Protein AF-A0AAN4RKM3-F1 (afdb_monomer_lite)

Foldseek 3Di:
DKWWADDCATQFPVRDTDNDLPPNGTDDDPDPVVRVVVCVVVVTDMDDNVVSVVD

Organism: NCBI:txid290335

Sequence (55 aa):
MYVVKVFHGYIAKDGRRTRDKTPTNLLLFPTKKESENFADR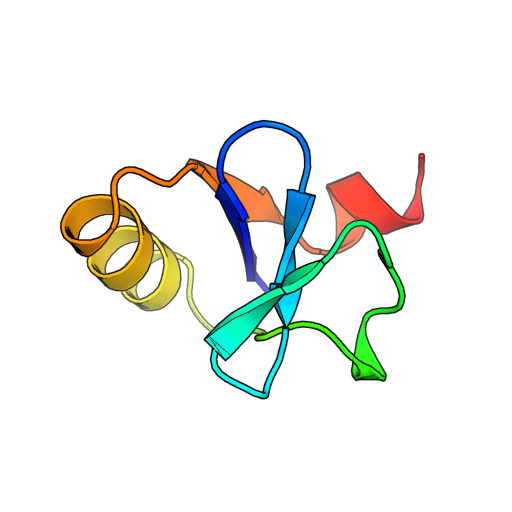IGGRVKKLEEITKA

Secondary structure (DSSP, 8-state):
-EEEEETTEEEBTTS-EE----TTTB--BSSHHHHHHH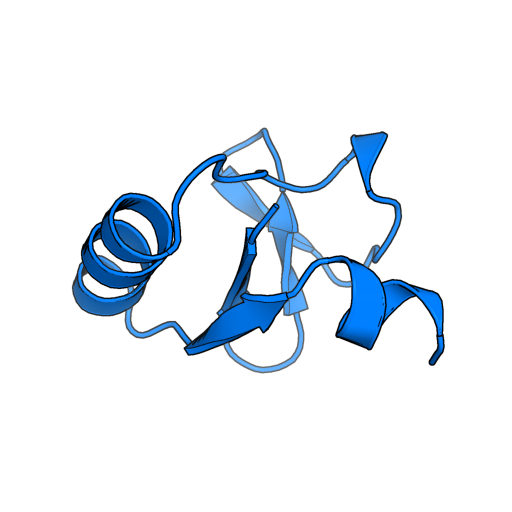HHHHT-EEEEHHHHH--

Radius of gyration: 9.73 Å; chains: 1; bounding box: 23×19×21 Å

pLDDT: mean 93.75, std 6.97, range [54.81, 98.0]

Structure (mmCIF, N/CA/C/O backbone):
data_AF-A0AAN4RKM3-F1
#
_entry.id   AF-A0AAN4RKM3-F1
#
loop_
_atom_site.group_PDB
_atom_site.id
_atom_site.type_symbol
_atom_site.label_atom_id
_atom_site.label_alt_id
_atom_site.label_comp_id
_atom_site.label_asym_id
_atom_site.label_entity_id
_atom_site.label_seq_id
_atom_site.pdbx_PDB_ins_code
_atom_site.Cartn_x
_atom_site.Cartn_y
_atom_site.Cartn_z
_atom_site.occupancy
_atom_site.B_iso_or_equiv
_atom_site.auth_seq_id
_atom_site.auth_comp_id
_atom_site.auth_asym_id
_atom_site.auth_atom_id
_atom_site.pdbx_PDB_model_num
ATOM 1 N N . MET A 1 1 ? -4.166 2.745 5.776 1.00 93.62 1 MET A N 1
ATOM 2 C CA . MET A 1 1 ? -4.208 2.878 4.301 1.00 93.62 1 MET A CA 1
ATOM 3 C C . MET A 1 1 ? -3.692 1.604 3.662 1.00 93.62 1 MET A C 1
ATOM 5 O O . MET A 1 1 ? -2.853 0.924 4.253 1.00 93.62 1 MET A O 1
ATOM 9 N N . TYR A 1 2 ? -4.197 1.287 2.479 1.00 96.94 2 TYR A N 1
ATOM 10 C CA . TYR A 1 2 ? -3.891 0.067 1.746 1.00 96.94 2 TYR A CA 1
ATOM 11 C C . TYR A 1 2 ? -3.280 0.400 0.390 1.00 96.94 2 TYR A C 1
ATOM 13 O O . TYR A 1 2 ? -3.533 1.461 -0.171 1.00 96.94 2 TYR A O 1
ATOM 21 N N . VAL A 1 3 ? -2.472 -0.515 -0.124 1.00 96.94 3 VAL A N 1
ATOM 22 C CA . VAL A 1 3 ? -1.863 -0.456 -1.452 1.00 96.94 3 VAL A CA 1
ATOM 23 C C . VAL A 1 3 ? -2.079 -1.784 -2.151 1.00 96.94 3 VAL A C 1
ATOM 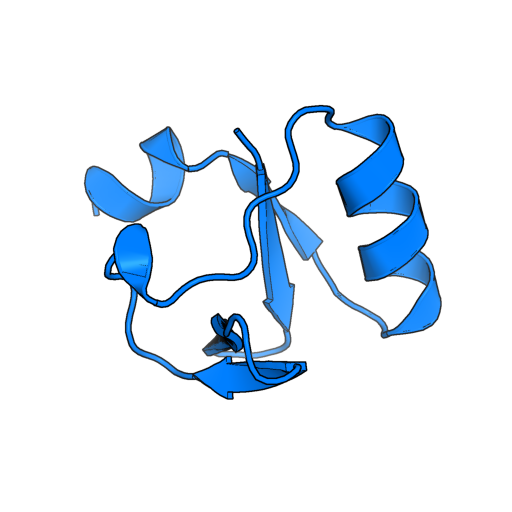25 O O . VAL A 1 3 ? -2.265 -2.818 -1.504 1.00 96.94 3 VAL A O 1
ATOM 28 N N . VAL A 1 4 ? -2.024 -1.771 -3.477 1.00 97.56 4 VAL A N 1
ATOM 29 C CA . VAL A 1 4 ? -2.149 -2.988 -4.277 1.00 97.56 4 VAL A CA 1
ATOM 30 C C . VAL A 1 4 ? -0.797 -3.352 -4.874 1.00 97.56 4 VAL A C 1
ATOM 32 O O . VAL A 1 4 ? -0.154 -2.551 -5.553 1.00 97.56 4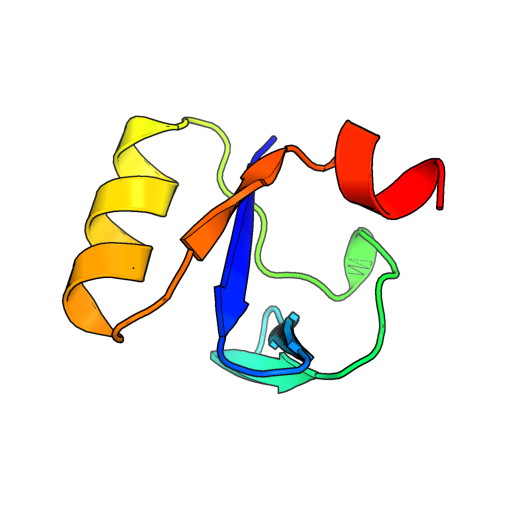 VAL A O 1
ATOM 35 N N . LYS A 1 5 ? -0.359 -4.577 -4.583 1.00 96.44 5 LYS A N 1
ATOM 36 C CA . LYS A 1 5 ? 0.842 -5.209 -5.122 1.00 96.44 5 LYS A CA 1
ATOM 37 C C . LYS A 1 5 ? 0.472 -6.041 -6.345 1.00 96.44 5 LYS A C 1
ATOM 39 O O . LYS A 1 5 ? -0.410 -6.888 -6.264 1.00 96.44 5 LYS A O 1
ATOM 44 N N . VAL A 1 6 ? 1.188 -5.857 -7.448 1.00 96.12 6 VAL A N 1
ATOM 45 C CA . VAL A 1 6 ? 1.023 -6.632 -8.684 1.00 96.12 6 VAL A CA 1
ATOM 46 C C . VAL A 1 6 ? 2.392 -7.158 -9.115 1.00 96.12 6 VAL A C 1
ATOM 48 O O . VAL A 1 6 ? 3.338 -6.389 -9.313 1.00 96.12 6 VAL A O 1
ATOM 51 N N . PHE A 1 7 ? 2.527 -8.483 -9.234 1.00 92.44 7 PHE A N 1
ATOM 52 C CA . PHE A 1 7 ? 3.815 -9.168 -9.415 1.00 92.44 7 PHE A CA 1
ATOM 53 C C . PHE A 1 7 ? 4.876 -8.698 -8.390 1.00 92.44 7 PHE A C 1
ATOM 55 O O . PHE A 1 7 ? 4.718 -8.852 -7.178 1.00 92.44 7 PHE A O 1
ATOM 62 N N . HIS A 1 8 ? 5.958 -8.097 -8.890 1.00 92.06 8 HIS A N 1
ATOM 63 C CA . HIS A 1 8 ? 7.115 -7.612 -8.136 1.00 92.06 8 HIS A CA 1
ATOM 64 C C . HIS A 1 8 ? 7.073 -6.096 -7.868 1.00 92.06 8 HIS A C 1
ATOM 66 O O . HIS A 1 8 ? 8.113 -5.499 -7.609 1.00 92.06 8 HIS A O 1
ATOM 72 N N . GLY A 1 9 ? 5.906 -5.458 -7.986 1.00 95.31 9 GLY A N 1
ATOM 73 C CA . GLY A 1 9 ? 5.746 -4.017 -7.787 1.00 95.31 9 GLY A CA 1
ATOM 74 C C . GLY A 1 9 ? 4.401 -3.648 -7.172 1.00 95.31 9 GLY A C 1
ATOM 75 O O . GLY A 1 9 ? 3.588 -4.516 -6.865 1.00 95.31 9 GLY A O 1
ATOM 76 N N . TYR A 1 10 ? 4.177 -2.354 -7.010 1.00 96.50 10 TYR A N 1
ATOM 77 C CA . TYR A 1 10 ? 2.950 -1.744 -6.508 1.00 96.50 10 TYR A CA 1
ATOM 78 C C . TYR A 1 10 ? 2.340 -0.838 -7.573 1.00 96.50 10 TYR A C 1
ATOM 80 O O . TYR A 1 10 ? 2.978 -0.543 -8.583 1.00 96.50 10 TYR A O 1
ATOM 88 N N . ILE A 1 11 ? 1.101 -0.413 -7.362 1.00 97.44 11 ILE A N 1
ATOM 89 C CA . ILE A 1 11 ? 0.431 0.536 -8.251 1.00 97.44 11 ILE A CA 1
ATOM 90 C C . ILE A 1 11 ? 0.732 1.963 -7.798 1.00 97.44 11 ILE A C 1
ATOM 92 O O . ILE A 1 11 ? 0.496 2.316 -6.642 1.00 97.44 11 ILE A O 1
ATOM 96 N N . ALA A 1 12 ? 1.276 2.766 -8.708 1.00 96.69 12 ALA A N 1
ATOM 97 C CA . ALA A 1 12 ? 1.499 4.191 -8.526 1.00 96.69 12 ALA A CA 1
ATOM 98 C C . ALA A 1 12 ? 0.216 4.994 -8.786 1.00 96.69 12 ALA A C 1
ATOM 100 O O . ALA A 1 12 ? -0.755 4.487 -9.350 1.00 96.69 12 ALA A O 1
ATOM 101 N N . LYS A 1 13 ? 0.208 6.268 -8.380 1.00 95.94 13 LYS A N 1
ATOM 102 C CA . LYS A 1 13 ? -0.935 7.180 -8.584 1.00 95.94 13 LYS A CA 1
ATOM 103 C C . LYS A 1 13 ? -1.319 7.378 -10.051 1.00 95.94 13 LYS A C 1
ATOM 105 O O . LYS A 1 13 ? -2.473 7.667 -10.337 1.00 95.94 13 LYS A O 1
ATOM 110 N N . ASP A 1 14 ? -0.369 7.205 -10.963 1.00 94.75 14 ASP A N 1
ATOM 111 C CA . ASP A 1 14 ? -0.588 7.249 -12.412 1.00 94.75 14 ASP A CA 1
ATOM 112 C C . ASP A 1 14 ? -1.219 5.954 -12.969 1.00 94.75 14 ASP A C 1
ATOM 114 O O . ASP A 1 14 ? -1.397 5.815 -14.178 1.00 94.75 14 ASP A O 1
ATOM 118 N N . GLY A 1 15 ? -1.537 4.987 -12.100 1.00 93.94 15 GLY A N 1
ATOM 119 C CA . GLY A 1 15 ? -2.102 3.690 -12.461 1.00 93.94 15 GLY A CA 1
ATOM 120 C C . GLY A 1 15 ? -1.080 2.695 -13.014 1.00 93.94 15 GLY A C 1
ATOM 121 O O . GLY A 1 15 ? -1.454 1.574 -13.363 1.00 93.94 15 GLY A O 1
ATOM 122 N N . ARG A 1 16 ? 0.207 3.056 -13.090 1.00 95.00 16 ARG A N 1
ATOM 123 C CA . ARG A 1 16 ? 1.263 2.175 -13.597 1.00 95.00 16 ARG A CA 1
ATOM 124 C C . ARG A 1 16 ? 1.894 1.363 -12.477 1.00 95.00 16 ARG A C 1
ATOM 126 O O . ARG A 1 16 ? 1.868 1.717 -11.299 1.00 95.00 16 ARG A O 1
ATOM 133 N N . ARG A 1 17 ? 2.502 0.239 -12.854 1.00 96.00 17 ARG A N 1
ATOM 134 C CA . ARG A 1 17 ? 3.264 -0.595 -11.923 1.00 96.00 17 ARG A CA 1
ATOM 135 C C . ARG A 1 17 ? 4.634 0.030 -11.661 1.00 96.00 17 ARG A C 1
ATOM 137 O O . ARG A 1 17 ? 5.407 0.220 -12.594 1.00 96.00 17 ARG A O 1
ATOM 144 N N . THR A 1 18 ? 4.964 0.247 -10.394 1.00 95.56 18 THR A N 1
ATOM 145 C CA . THR A 1 18 ? 6.258 0.758 -9.931 1.00 95.56 18 THR A CA 1
ATOM 146 C C . THR A 1 18 ? 6.906 -0.186 -8.916 1.00 95.56 18 THR A C 1
ATOM 148 O O . THR A 1 18 ? 6.230 -0.991 -8.276 1.00 95.56 18 THR A O 1
ATOM 151 N N . ARG A 1 19 ? 8.231 -0.116 -8.763 1.00 94.19 19 ARG A N 1
ATOM 152 C CA . ARG A 1 19 ? 8.949 -0.730 -7.628 1.00 94.19 19 ARG A CA 1
ATOM 153 C C . ARG A 1 19 ? 9.196 0.259 -6.489 1.00 94.19 19 ARG A C 1
ATOM 155 O O . ARG A 1 19 ? 9.601 -0.168 -5.413 1.00 94.19 19 ARG A O 1
ATOM 162 N N . ASP A 1 20 ? 8.952 1.544 -6.732 1.00 92.44 20 ASP A N 1
ATOM 163 C CA . ASP A 1 20 ? 9.045 2.581 -5.717 1.00 92.44 20 ASP A CA 1
ATOM 164 C C . ASP A 1 20 ? 7.999 2.328 -4.625 1.00 92.44 20 ASP A C 1
ATOM 166 O O . ASP A 1 20 ? 6.808 2.209 -4.911 1.00 92.44 20 ASP A O 1
ATOM 170 N N . LYS A 1 21 ? 8.458 2.199 -3.379 1.00 91.44 21 LYS A N 1
ATOM 171 C CA . LYS A 1 21 ? 7.600 1.981 -2.209 1.00 91.44 21 LYS A CA 1
ATOM 172 C C . LYS A 1 21 ? 7.210 3.290 -1.514 1.00 91.44 21 LYS A C 1
ATOM 174 O O . LYS A 1 21 ? 6.522 3.237 -0.496 1.00 91.44 21 LYS A O 1
ATOM 179 N N . THR A 1 22 ? 7.657 4.444 -2.015 1.00 92.19 22 THR A N 1
ATOM 180 C CA . THR A 1 22 ? 7.411 5.744 -1.386 1.00 92.19 22 THR A CA 1
ATOM 181 C C . THR A 1 22 ? 5.901 6.000 -1.311 1.00 92.19 22 THR A C 1
ATOM 183 O O . THR A 1 22 ? 5.251 6.099 -2.355 1.00 92.19 22 THR A O 1
ATOM 186 N N . PRO A 1 23 ? 5.313 6.140 -0.105 1.00 90.81 23 PRO A N 1
ATOM 187 C CA . PRO A 1 23 ? 3.864 6.262 0.065 1.00 90.81 23 PRO A CA 1
ATOM 188 C C . PRO A 1 23 ? 3.223 7.382 -0.758 1.00 90.81 23 PRO A C 1
ATOM 190 O O . PRO A 1 23 ? 2.098 7.244 -1.229 1.00 90.81 23 PRO A O 1
ATOM 193 N N . THR A 1 24 ? 3.944 8.485 -0.968 1.00 92.38 24 THR A N 1
ATOM 194 C CA . THR A 1 24 ? 3.476 9.642 -1.740 1.00 92.38 24 THR A CA 1
ATOM 195 C C . THR A 1 24 ? 3.322 9.359 -3.234 1.00 92.38 24 THR A C 1
ATOM 197 O O . THR A 1 24 ? 2.537 10.052 -3.883 1.00 92.38 24 THR A O 1
ATOM 200 N N . ASN A 1 25 ? 4.004 8.342 -3.766 1.00 93.62 25 ASN A N 1
ATOM 201 C CA . ASN A 1 25 ? 3.967 7.955 -5.180 1.00 93.62 25 ASN A CA 1
ATOM 202 C C . ASN A 1 25 ? 3.009 6.784 -5.447 1.00 93.62 25 ASN A C 1
ATOM 204 O O . ASN A 1 25 ? 2.637 6.533 -6.595 1.00 93.62 25 ASN A O 1
ATOM 208 N N . LEU A 1 26 ? 2.567 6.091 -4.394 1.00 96.19 26 LEU A N 1
ATOM 209 C CA . LEU A 1 26 ? 1.665 4.948 -4.486 1.00 96.19 26 LEU A CA 1
ATOM 210 C C . LEU A 1 26 ? 0.195 5.361 -4.553 1.00 96.19 26 LEU A C 1
ATOM 212 O O . LEU A 1 26 ? -0.229 6.366 -3.977 1.00 96.19 26 LEU A O 1
ATOM 216 N N . LEU A 1 27 ? -0.598 4.537 -5.235 1.00 96.69 27 LEU A N 1
ATOM 217 C CA . LEU A 1 27 ? -2.049 4.606 -5.174 1.00 96.69 27 LEU A CA 1
ATOM 218 C C . LEU A 1 27 ? -2.503 4.054 -3.820 1.00 96.69 27 LEU A C 1
ATOM 220 O O . LEU A 1 27 ? -2.409 2.852 -3.553 1.00 96.69 27 LEU A O 1
ATOM 224 N N . LEU A 1 28 ? -2.953 4.960 -2.954 1.00 96.69 28 LEU A N 1
ATOM 225 C CA . LEU A 1 28 ? -3.384 4.643 -1.601 1.00 96.69 28 LEU A CA 1
ATOM 226 C C . LEU A 1 28 ? -4.904 4.521 -1.546 1.00 96.69 28 LEU A C 1
ATOM 228 O O . LEU A 1 28 ? -5.627 5.396 -2.014 1.00 96.69 28 LEU A O 1
ATOM 232 N N . PHE A 1 29 ? -5.371 3.471 -0.885 1.00 96.69 29 PHE A N 1
ATOM 233 C CA . PHE A 1 29 ? -6.779 3.243 -0.605 1.00 96.69 29 PHE A CA 1
ATOM 234 C C . PHE A 1 29 ? -7.057 3.496 0.885 1.00 96.69 29 PHE A C 1
ATOM 236 O O . PHE A 1 29 ? -6.318 2.992 1.747 1.00 96.69 29 PHE A O 1
ATOM 243 N N . PRO A 1 30 ? -8.099 4.268 1.229 1.00 95.38 30 PRO A N 1
ATOM 244 C CA . PRO A 1 30 ? -8.461 4.538 2.616 1.00 95.38 30 PRO A CA 1
ATOM 245 C C . PRO A 1 30 ? -8.987 3.277 3.312 1.00 95.38 30 PRO A C 1
ATOM 247 O O . PRO A 1 30 ? -8.585 2.986 4.441 1.00 95.38 30 PRO A O 1
ATOM 250 N N . THR A 1 31 ? -9.813 2.485 2.621 1.00 96.81 31 THR A N 1
ATOM 251 C CA . THR A 1 31 ? -10.432 1.269 3.161 1.00 96.81 31 THR A CA 1
ATOM 252 C C . THR A 1 31 ? -9.882 0.000 2.510 1.00 96.81 31 THR A C 1
ATOM 254 O O . THR A 1 31 ? -9.431 0.003 1.363 1.00 96.81 31 THR A O 1
ATOM 257 N N . LYS A 1 32 ? -9.931 -1.118 3.249 1.00 96.50 32 LYS A N 1
ATOM 258 C CA . LYS A 1 32 ? -9.515 -2.432 2.733 1.00 96.50 32 LYS A CA 1
ATOM 259 C C . LYS A 1 32 ? -10.397 -2.848 1.557 1.00 96.50 32 LYS A C 1
ATOM 261 O O . LYS A 1 32 ? -9.881 -3.245 0.520 1.00 96.50 32 LYS A O 1
ATOM 266 N N . LYS A 1 33 ? -11.710 -2.653 1.704 1.00 97.31 33 LYS A N 1
ATOM 267 C CA . LYS A 1 33 ? -12.727 -3.023 0.717 1.00 97.31 33 LYS A CA 1
ATOM 268 C C . LYS A 1 33 ? -12.483 -2.374 -0.647 1.00 97.31 33 LYS A C 1
ATOM 270 O O . LYS A 1 33 ? -12.564 -3.047 -1.666 1.00 97.31 33 LYS A O 1
ATOM 275 N N . GLU A 1 34 ? -12.140 -1.086 -0.681 1.00 97.12 34 GLU A N 1
ATOM 276 C CA . GLU A 1 34 ? -11.806 -0.407 -1.940 1.00 97.12 34 GLU A CA 1
ATOM 277 C C . GLU A 1 34 ? -10.548 -0.986 -2.593 1.00 97.12 34 GLU A C 1
ATOM 279 O O . GLU A 1 34 ? -10.537 -1.221 -3.801 1.00 97.12 34 GLU A O 1
ATOM 284 N N . SER A 1 35 ? -9.508 -1.268 -1.799 1.00 97.12 35 SER A N 1
ATOM 285 C CA . SER A 1 35 ? -8.289 -1.886 -2.327 1.00 97.12 35 SER A CA 1
ATOM 286 C C . SER A 1 35 ? -8.506 -3.317 -2.819 1.00 97.12 35 SER A C 1
ATOM 288 O O . SER A 1 35 ? -7.891 -3.697 -3.809 1.00 97.12 35 SER A O 1
ATOM 290 N N . GLU A 1 36 ? -9.376 -4.094 -2.166 1.00 98.00 36 GLU A N 1
ATOM 291 C CA . GLU A 1 36 ? -9.746 -5.457 -2.573 1.00 98.00 36 GLU A CA 1
ATOM 292 C C . GLU A 1 36 ? -10.488 -5.422 -3.908 1.00 98.00 36 GLU A C 1
ATOM 294 O O . GLU A 1 36 ? -10.022 -6.023 -4.871 1.00 98.00 36 GLU A O 1
ATOM 299 N N . ASN A 1 37 ? -11.533 -4.594 -4.019 1.00 97.88 37 ASN A N 1
ATOM 300 C CA . ASN A 1 37 ? -12.274 -4.406 -5.268 1.00 97.88 37 ASN A CA 1
ATOM 301 C C . ASN A 1 37 ? -11.359 -4.009 -6.437 1.00 97.88 37 ASN A C 1
ATOM 303 O O . ASN A 1 37 ? -11.556 -4.447 -7.570 1.00 97.88 37 ASN A O 1
ATOM 307 N N . PHE A 1 38 ? -10.370 -3.145 -6.189 1.00 96.94 38 PHE A N 1
ATOM 308 C CA . PHE A 1 38 ? -9.403 -2.762 -7.214 1.00 96.94 38 PHE A CA 1
ATOM 309 C C . PHE A 1 38 ? -8.430 -3.900 -7.542 1.00 96.94 38 PHE A C 1
ATOM 311 O O . PHE A 1 38 ? -8.184 -4.169 -8.716 1.00 96.94 38 PHE A O 1
ATOM 318 N N . ALA A 1 39 ? -7.896 -4.581 -6.525 1.00 97.25 39 ALA A N 1
ATOM 319 C CA . ALA A 1 39 ? -6.978 -5.701 -6.692 1.00 97.25 39 ALA A CA 1
ATOM 320 C C . ALA A 1 39 ? -7.612 -6.852 -7.484 1.00 97.25 39 ALA A C 1
ATOM 322 O O . ALA A 1 39 ? -6.971 -7.353 -8.407 1.00 97.25 39 ALA A O 1
ATOM 323 N N . ASP A 1 40 ? -8.863 -7.209 -7.195 1.00 97.31 40 ASP A N 1
ATOM 324 C CA . ASP A 1 40 ? -9.585 -8.297 -7.866 1.00 97.31 40 ASP A CA 1
ATOM 325 C C . ASP A 1 40 ? -9.756 -8.031 -9.367 1.00 97.31 40 ASP A C 1
ATOM 327 O O . ASP A 1 40 ? -9.634 -8.940 -10.187 1.00 97.31 40 ASP A O 1
ATOM 331 N N . ARG A 1 41 ? -9.948 -6.763 -9.755 1.00 96.38 41 ARG A N 1
ATOM 332 C CA . ARG A 1 41 ? -10.081 -6.360 -11.165 1.00 96.38 41 ARG A CA 1
ATOM 333 C C . ARG A 1 41 ? -8.784 -6.469 -11.962 1.00 96.38 41 ARG A C 1
ATOM 335 O O . ARG A 1 41 ? -8.847 -6.629 -13.177 1.00 96.38 41 ARG A O 1
ATOM 342 N N . ILE A 1 42 ? -7.628 -6.336 -11.311 1.00 94.94 42 ILE A N 1
ATOM 343 C CA . ILE A 1 42 ? -6.316 -6.289 -11.983 1.00 94.94 42 ILE A CA 1
ATOM 344 C C . ILE A 1 42 ? -5.415 -7.493 -11.667 1.00 94.94 42 ILE A C 1
ATOM 346 O O . ILE A 1 42 ? -4.273 -7.534 -12.123 1.00 94.94 42 ILE A O 1
ATOM 350 N N . GLY A 1 43 ? -5.892 -8.454 -10.868 1.00 94.94 43 GLY A N 1
ATOM 351 C CA . GLY A 1 43 ? -5.110 -9.613 -10.420 1.00 94.94 43 GLY A CA 1
ATOM 352 C C . GLY A 1 43 ? -4.025 -9.275 -9.386 1.00 94.94 43 GLY A C 1
ATOM 353 O O . GLY A 1 43 ? -2.936 -9.853 -9.399 1.00 94.94 43 GLY A O 1
ATOM 354 N N . GLY A 1 44 ? -4.284 -8.296 -8.518 1.00 96.00 44 GLY A N 1
ATOM 355 C CA . GLY A 1 44 ? -3.355 -7.818 -7.495 1.00 96.00 44 GLY A CA 1
ATOM 356 C C . GLY A 1 44 ? -3.513 -8.482 -6.124 1.00 96.00 44 GLY A C 1
ATOM 357 O O . GLY A 1 44 ? -4.361 -9.336 -5.896 1.00 96.00 44 GLY A O 1
ATOM 358 N N . ARG A 1 45 ? -2.678 -8.057 -5.173 1.00 96.81 45 ARG A N 1
ATOM 359 C CA . ARG A 1 45 ? -2.755 -8.424 -3.752 1.00 96.81 45 ARG A CA 1
ATOM 360 C C . ARG A 1 45 ? -2.775 -7.171 -2.893 1.00 96.81 45 ARG A C 1
ATOM 362 O O . ARG A 1 45 ? -1.924 -6.299 -3.055 1.00 96.81 45 ARG A O 1
ATOM 369 N N . VAL A 1 46 ? -3.695 -7.107 -1.942 1.00 97.31 46 VAL A N 1
ATOM 370 C CA . VAL A 1 46 ? -3.782 -5.990 -0.998 1.00 97.31 46 VAL A CA 1
ATOM 371 C C . VAL A 1 46 ? -2.683 -6.088 0.059 1.00 97.31 46 VAL A C 1
ATOM 373 O O . VAL A 1 46 ? -2.405 -7.160 0.601 1.00 97.31 46 VAL A O 1
ATOM 376 N N . LYS A 1 47 ? -2.063 -4.950 0.367 1.00 96.62 47 LYS A N 1
ATOM 377 C CA . LYS A 1 47 ? -1.075 -4.786 1.433 1.00 96.62 47 LYS A CA 1
ATOM 378 C C . LYS A 1 47 ? -1.387 -3.556 2.270 1.00 96.62 47 LYS A C 1
ATOM 380 O O . LYS A 1 47 ? -1.824 -2.537 1.739 1.00 96.62 47 LYS A O 1
ATOM 385 N N . LYS A 1 48 ? -1.159 -3.634 3.582 1.00 96.31 48 LYS A N 1
ATOM 386 C CA . LYS A 1 48 ? -1.208 -2.447 4.444 1.00 96.31 48 LYS A CA 1
ATOM 387 C C . 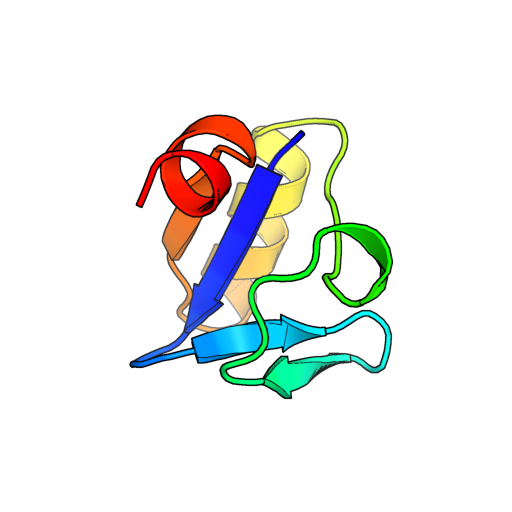LYS A 1 48 ? 0.016 -1.582 4.167 1.00 96.31 48 LYS A C 1
ATOM 389 O O . LYS A 1 48 ? 1.116 -2.105 4.008 1.00 96.31 48 LYS A O 1
ATOM 394 N N . LEU A 1 49 ? -0.168 -0.265 4.156 1.00 93.75 49 LEU A N 1
ATOM 395 C CA . LEU A 1 49 ? 0.929 0.681 3.947 1.00 93.75 49 LEU A CA 1
ATOM 396 C C . LEU A 1 49 ? 2.057 0.490 4.982 1.00 93.75 49 LEU A C 1
ATOM 398 O O . LEU A 1 49 ? 3.229 0.516 4.635 1.00 93.75 49 LEU A O 1
ATOM 402 N N . GLU A 1 50 ? 1.705 0.206 6.235 1.00 91.88 50 GLU A N 1
ATOM 403 C CA . GLU A 1 50 ? 2.666 -0.038 7.321 1.00 91.88 50 GLU A CA 1
ATOM 404 C C . GLU A 1 50 ? 3.530 -1.292 7.119 1.00 91.88 50 GLU A C 1
ATOM 406 O O . GLU A 1 50 ? 4.647 -1.356 7.624 1.00 91.88 50 GLU A O 1
ATOM 411 N N . GLU A 1 51 ? 3.036 -2.300 6.391 1.00 88.94 51 GLU A N 1
ATOM 412 C CA . GLU A 1 51 ? 3.803 -3.521 6.104 1.00 88.94 51 GLU A CA 1
ATOM 413 C C . GLU A 1 51 ? 4.898 -3.274 5.063 1.00 88.94 51 GLU A C 1
ATOM 415 O O . GLU A 1 51 ? 5.873 -4.020 5.015 1.00 88.94 51 GLU A O 1
ATOM 420 N N . ILE A 1 52 ? 4.736 -2.257 4.209 1.00 87.25 52 ILE A N 1
ATOM 421 C CA . ILE A 1 52 ? 5.674 -1.985 3.113 1.00 87.25 52 ILE A CA 1
ATOM 422 C C . ILE A 1 52 ? 6.722 -0.931 3.466 1.00 87.25 52 ILE A C 1
ATOM 424 O O . ILE A 1 52 ? 7.765 -0.907 2.821 1.00 87.25 52 ILE A O 1
ATOM 428 N N . THR A 1 53 ? 6.459 -0.085 4.466 1.00 79.94 53 THR A N 1
ATOM 429 C CA . THR A 1 53 ? 7.396 0.942 4.950 1.00 79.94 53 THR A CA 1
ATOM 430 C C . THR A 1 53 ? 8.348 0.426 6.026 1.00 79.94 53 THR A C 1
ATOM 432 O O . THR A 1 53 ? 9.409 1.007 6.221 1.00 79.94 53 THR A O 1
ATOM 435 N N . LYS A 1 54 ? 8.001 -0.671 6.709 1.00 70.00 54 LYS A N 1
ATOM 436 C CA . LYS A 1 54 ? 8.865 -1.339 7.697 1.00 70.00 54 LYS A CA 1
ATOM 437 C C . LYS A 1 54 ? 9.921 -2.268 7.072 1.00 70.00 54 LYS A C 1
ATOM 439 O O . LYS A 1 54 ? 10.667 -2.890 7.820 1.00 70.00 54 LYS A O 1
ATOM 444 N N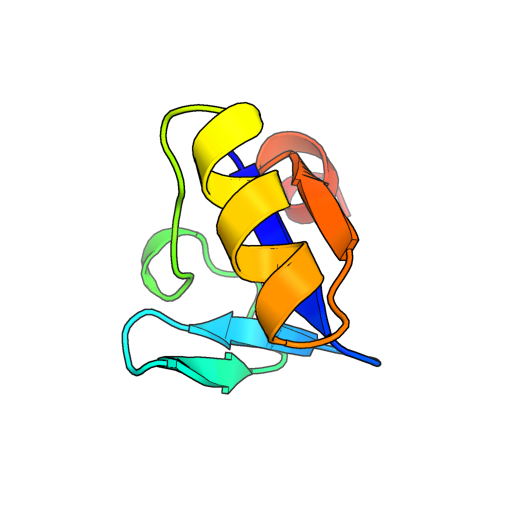 . ALA A 1 55 ? 9.947 -2.402 5.742 1.00 54.81 55 ALA A N 1
ATOM 445 C CA . ALA A 1 55 ? 10.702 -3.423 5.009 1.00 54.81 55 ALA A CA 1
ATOM 446 C C . ALA A 1 55 ? 11.616 -2.863 3.918 1.00 54.81 55 ALA A C 1
ATOM 448 O O . ALA A 1 55 ? 11.133 -2.034 3.108 1.00 54.81 55 ALA A O 1
#